Protein AF-A0A8I2ZAN4-F1 (afdb_monomer)

Nearest PDB structures (foldseek):
  6h57-assembly1_A  TM=8.002E-01  e=1.573E-12  Saccharomyces cerevisiae S288C
  7d5t-assembly1_RZ  TM=7.835E-01  e=3.368E-11  Saccharomyces cerevisiae S288C
  7d63-assembly1_RZ  TM=7.836E-01  e=3.368E-11  Saccharomyces cerevisiae S288C
  3bb9-assembly3_E  TM=3.363E-01  e=5.895E-01  Shewanella frigidimarina NCIMB 400

Structure (mm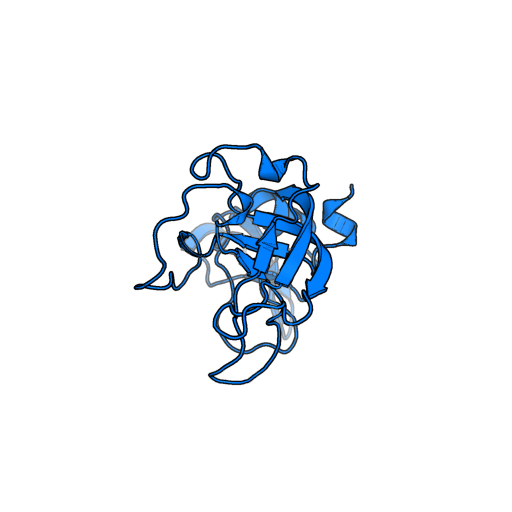CIF, N/CA/C/O backbone):
data_AF-A0A8I2ZAN4-F1
#
_entry.id   AF-A0A8I2ZAN4-F1
#
loop_
_atom_site.group_PDB
_atom_site.id
_atom_site.type_symbol
_atom_site.label_atom_id
_atom_site.label_alt_id
_atom_site.label_comp_id
_atom_site.label_asym_id
_atom_site.label_entity_id
_atom_site.label_seq_id
_atom_site.pdbx_PDB_ins_code
_atom_site.Cartn_x
_atom_site.Cartn_y
_atom_site.Cartn_z
_atom_site.occupancy
_atom_site.B_iso_or_equiv
_atom_site.auth_seq_id
_atom_site.auth_comp_id
_atom_site.auth_asym_id
_atom_site.auth_atom_id
_atom_site.pdbx_PDB_model_num
ATOM 1 N N . MET A 1 1 ? -13.310 0.632 -9.738 1.00 68.56 1 MET A N 1
ATOM 2 C CA . MET A 1 1 ? -13.210 -0.510 -8.798 1.00 68.56 1 MET A CA 1
ATOM 3 C C . MET A 1 1 ? -12.016 -1.439 -9.093 1.00 68.56 1 MET A C 1
ATOM 5 O O . MET A 1 1 ? -12.023 -2.569 -8.635 1.00 68.56 1 MET A O 1
ATOM 9 N N . VAL A 1 2 ? -10.955 -0.981 -9.779 1.00 89.69 2 VAL A N 1
ATOM 10 C CA . VAL A 1 2 ? -9.806 -1.845 -10.139 1.00 89.69 2 VAL A CA 1
ATOM 11 C C . VAL A 1 2 ? -8.934 -2.188 -8.926 1.00 89.69 2 VAL A C 1
ATOM 13 O O . VAL A 1 2 ? -8.618 -3.350 -8.717 1.00 89.69 2 VAL A O 1
ATOM 16 N N . ALA A 1 3 ? -8.624 -1.205 -8.072 1.00 93.25 3 ALA A N 1
ATOM 17 C CA . ALA A 1 3 ? -7.771 -1.407 -6.896 1.00 93.25 3 ALA A CA 1
ATOM 18 C C . ALA A 1 3 ? -8.291 -2.474 -5.911 1.00 93.25 3 ALA A C 1
ATOM 20 O O . ALA A 1 3 ? -7.498 -3.174 -5.294 1.00 93.25 3 ALA A O 1
ATOM 21 N N . ALA A 1 4 ? -9.613 -2.623 -5.781 1.00 92.19 4 ALA A N 1
ATOM 22 C CA . ALA A 1 4 ? -10.218 -3.603 -4.878 1.00 92.19 4 ALA A CA 1
ATOM 23 C C . ALA A 1 4 ? -9.920 -5.055 -5.291 1.00 92.19 4 ALA A C 1
ATOM 25 O O . ALA A 1 4 ? -9.715 -5.901 -4.430 1.00 92.19 4 ALA A O 1
ATOM 26 N N . GLY A 1 5 ? -9.878 -5.336 -6.599 1.00 94.69 5 GLY A N 1
ATOM 27 C CA . GLY A 1 5 ? -9.630 -6.685 -7.123 1.00 94.69 5 GLY A CA 1
ATOM 28 C C . GLY A 1 5 ? -8.165 -7.127 -7.068 1.00 94.69 5 GLY A C 1
ATOM 29 O O . GLY A 1 5 ? -7.884 -8.289 -7.322 1.00 94.69 5 GLY A O 1
ATOM 30 N N . PHE A 1 6 ? -7.253 -6.206 -6.748 1.00 96.12 6 PHE A N 1
ATOM 31 C CA . PHE A 1 6 ? -5.799 -6.402 -6.737 1.00 96.12 6 PHE A CA 1
ATOM 32 C C . PHE A 1 6 ? -5.187 -5.836 -5.439 1.00 96.12 6 PHE A C 1
ATOM 34 O O . PHE A 1 6 ? -4.083 -5.297 -5.437 1.00 96.12 6 PHE A O 1
ATOM 41 N N . ILE A 1 7 ? -5.933 -5.877 -4.327 1.00 95.06 7 ILE A N 1
ATOM 42 C CA . ILE A 1 7 ? -5.557 -5.226 -3.056 1.00 95.06 7 ILE A CA 1
ATOM 43 C C . ILE A 1 7 ? -4.335 -5.870 -2.373 1.00 95.06 7 ILE A C 1
ATOM 45 O O . ILE A 1 7 ? -3.684 -5.249 -1.535 1.00 95.06 7 ILE A O 1
ATOM 49 N N . ASP A 1 8 ? -3.997 -7.095 -2.761 1.00 93.19 8 ASP A N 1
ATOM 50 C CA . ASP A 1 8 ? -2.782 -7.827 -2.403 1.00 93.19 8 ASP A CA 1
ATOM 51 C C . ASP A 1 8 ? -1.577 -7.470 -3.300 1.00 93.19 8 ASP A C 1
ATOM 53 O O . ASP A 1 8 ? -0.426 -7.708 -2.930 1.00 93.19 8 ASP A O 1
ATOM 57 N N . GLN A 1 9 ? -1.823 -6.838 -4.451 1.00 96.00 9 GLN A N 1
ATOM 58 C CA . GLN A 1 9 ? -0.829 -6.446 -5.452 1.00 96.00 9 GLN A CA 1
ATOM 59 C C . GLN A 1 9 ? -0.561 -4.94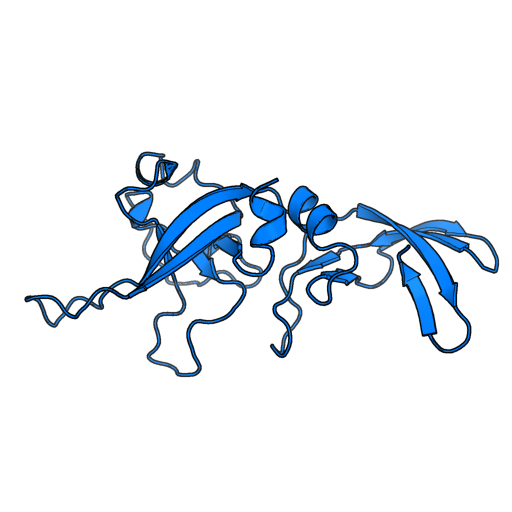1 -5.415 1.00 96.00 9 GLN A C 1
ATOM 61 O O . GLN A 1 9 ? -0.780 -4.197 -6.376 1.00 96.00 9 GLN A O 1
ATOM 66 N N . VAL A 1 10 ? -0.064 -4.490 -4.267 1.00 97.25 10 VAL A N 1
ATOM 67 C CA . VAL A 1 10 ? 0.289 -3.091 -4.010 1.00 97.25 10 VAL A CA 1
ATOM 68 C C . VAL A 1 10 ? 1.800 -2.964 -3.890 1.00 97.25 10 VAL A C 1
ATOM 70 O O . VAL A 1 10 ? 2.451 -3.819 -3.297 1.00 97.25 10 VAL A O 1
ATOM 73 N N . ALA A 1 11 ? 2.375 -1.885 -4.411 1.00 97.38 11 ALA A N 1
ATOM 74 C CA . ALA A 1 11 ? 3.764 -1.523 -4.171 1.00 97.38 11 ALA A CA 1
ATOM 75 C C . ALA A 1 11 ? 3.864 -0.100 -3.608 1.00 97.38 11 ALA A C 1
ATOM 77 O O . ALA A 1 11 ? 3.215 0.811 -4.122 1.00 97.38 11 ALA A O 1
ATOM 78 N N . ILE A 1 12 ? 4.678 0.088 -2.567 1.00 97.19 12 ILE A N 1
ATOM 79 C CA . ILE A 1 12 ? 4.987 1.397 -1.976 1.00 97.19 12 ILE A CA 1
ATOM 80 C C . ILE A 1 12 ? 6.286 1.945 -2.565 1.00 97.19 12 ILE A C 1
ATOM 82 O O . ILE A 1 12 ? 7.240 1.199 -2.784 1.00 97.19 12 ILE A O 1
ATOM 86 N N . ARG A 1 13 ? 6.364 3.250 -2.811 1.00 96.19 13 ARG A N 1
ATOM 87 C CA . ARG A 1 13 ? 7.606 3.907 -3.235 1.00 96.19 13 ARG A CA 1
ATOM 88 C C . ARG A 1 13 ? 8.679 3.710 -2.160 1.00 96.19 13 ARG A C 1
ATOM 90 O O . ARG A 1 13 ? 8.428 3.966 -0.984 1.00 96.19 13 ARG A O 1
ATOM 97 N N . ALA A 1 14 ? 9.860 3.216 -2.530 1.00 94.50 14 ALA A N 1
ATOM 98 C CA . ALA A 1 14 ? 10.827 2.721 -1.545 1.00 94.50 14 ALA A CA 1
ATOM 99 C C . ALA A 1 14 ? 11.323 3.816 -0.581 1.00 94.50 14 ALA A C 1
ATOM 101 O O . ALA A 1 14 ? 11.510 3.547 0.604 1.00 94.50 14 ALA A O 1
ATOM 102 N N . ASP A 1 15 ? 11.465 5.054 -1.061 1.00 93.12 15 ASP A N 1
ATOM 103 C CA . ASP A 1 15 ? 11.835 6.232 -0.264 1.00 93.12 15 ASP A CA 1
ATOM 104 C C . ASP A 1 15 ? 10.769 6.626 0.769 1.00 93.12 15 ASP A C 1
ATOM 106 O O . ASP A 1 15 ? 11.082 7.277 1.760 1.00 93.12 15 ASP A O 1
ATOM 110 N N . LYS A 1 16 ? 9.517 6.216 0.545 1.00 93.62 16 LYS A N 1
ATOM 111 C CA . LYS A 1 16 ? 8.378 6.447 1.440 1.00 93.62 16 LYS A CA 1
ATOM 112 C C . LYS A 1 16 ? 8.018 5.233 2.296 1.00 93.62 16 LYS A C 1
ATOM 114 O O . LYS A 1 16 ? 7.035 5.267 3.031 1.00 93.62 16 LYS A O 1
ATOM 119 N N . SER A 1 17 ? 8.780 4.149 2.188 1.00 92.12 17 SER A N 1
ATOM 120 C CA . SER A 1 17 ? 8.527 2.947 2.975 1.00 92.12 17 SER A CA 1
ATOM 121 C C . SER A 1 17 ? 8.838 3.158 4.463 1.00 92.12 17 SER A C 1
ATOM 123 O O . SER A 1 17 ? 9.557 4.092 4.810 1.00 92.12 17 SER A O 1
ATOM 125 N N . PRO A 1 18 ? 8.331 2.305 5.373 1.00 90.00 18 PRO A N 1
ATOM 126 C CA . PRO A 1 18 ? 8.586 2.454 6.812 1.00 90.00 18 PRO A CA 1
ATOM 127 C C . PRO A 1 18 ? 10.066 2.365 7.187 1.00 90.00 18 PRO A C 1
ATOM 129 O O . PRO A 1 18 ? 10.487 2.873 8.223 1.00 90.00 18 PRO A O 1
ATOM 132 N N . THR A 1 19 ? 10.850 1.688 6.353 1.00 88.94 19 THR A N 1
ATOM 133 C CA . THR A 1 19 ? 12.297 1.560 6.499 1.00 88.94 19 THR A CA 1
ATOM 134 C C . THR A 1 19 ? 12.920 1.883 5.144 1.00 88.94 19 THR A C 1
ATOM 136 O O . THR A 1 19 ? 13.212 0.963 4.374 1.00 88.94 19 THR A O 1
ATOM 139 N N . PRO A 1 20 ? 13.060 3.182 4.810 1.00 88.94 20 PRO A N 1
ATOM 140 C CA . PRO A 1 20 ? 13.623 3.593 3.537 1.00 88.94 20 PRO A CA 1
ATOM 141 C C . PRO A 1 20 ? 15.049 3.055 3.373 1.00 88.94 20 PRO A C 1
ATOM 143 O O . PRO A 1 20 ? 15.831 3.077 4.324 1.00 88.94 20 PRO A O 1
ATOM 146 N N . PRO A 1 21 ? 15.420 2.580 2.178 1.00 86.38 21 PRO A N 1
ATOM 147 C CA . PRO A 1 21 ? 16.774 2.114 1.922 1.00 86.38 21 PRO A CA 1
ATOM 148 C C . PRO A 1 21 ? 17.757 3.296 1.865 1.00 86.38 21 PRO A C 1
ATOM 150 O O . PRO A 1 21 ? 17.545 4.253 1.123 1.00 86.38 21 PRO A O 1
ATOM 153 N N . GLU A 1 22 ? 18.861 3.208 2.610 1.00 77.25 22 GLU A N 1
ATOM 154 C CA . GLU A 1 22 ? 19.817 4.318 2.779 1.00 77.25 22 GLU A CA 1
ATOM 155 C C . GLU A 1 22 ? 20.624 4.642 1.507 1.00 77.25 22 GLU A C 1
ATOM 157 O O . GLU A 1 22 ? 20.894 5.804 1.218 1.00 77.25 22 GLU A O 1
ATOM 162 N N . ASN A 1 23 ? 20.972 3.629 0.702 1.00 71.06 23 ASN A N 1
ATOM 163 C CA 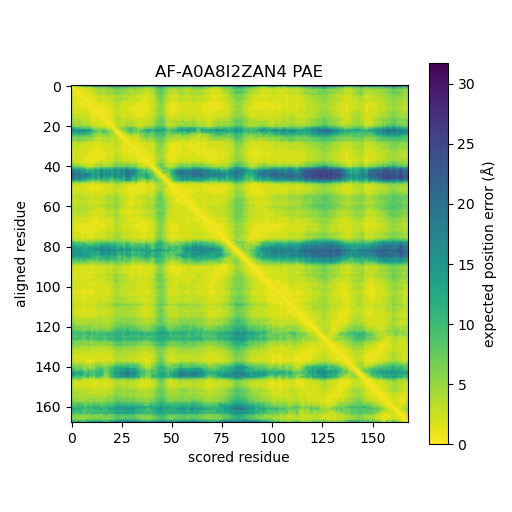. ASN A 1 23 ? 21.946 3.754 -0.395 1.00 71.06 23 ASN A CA 1
ATOM 164 C C . ASN A 1 23 ? 21.336 3.634 -1.802 1.00 71.06 23 ASN A C 1
ATOM 166 O O . ASN A 1 23 ? 21.968 3.129 -2.733 1.00 71.06 23 ASN A O 1
ATOM 170 N N . VAL A 1 24 ? 20.097 4.093 -1.998 1.00 75.62 24 VAL A N 1
ATOM 171 C CA . VAL A 1 24 ? 19.482 4.093 -3.333 1.00 75.62 24 VAL A CA 1
ATOM 172 C C . VAL A 1 24 ? 19.942 5.309 -4.131 1.00 75.62 24 VAL A C 1
ATOM 174 O O . VAL A 1 24 ? 19.660 6.457 -3.789 1.00 75.62 24 VAL A O 1
ATOM 177 N N . ARG A 1 25 ? 20.611 5.057 -5.262 1.00 82.00 25 ARG A N 1
ATOM 178 C CA . ARG A 1 25 ? 20.956 6.098 -6.237 1.00 82.00 25 ARG A CA 1
ATOM 179 C C . ARG A 1 25 ? 19.705 6.886 -6.636 1.00 82.00 25 ARG A C 1
ATOM 181 O O . ARG A 1 25 ? 18.724 6.299 -7.089 1.00 82.00 25 ARG A O 1
ATOM 188 N N . LYS A 1 26 ? 19.780 8.220 -6.565 1.00 87.25 26 LYS A N 1
ATOM 189 C CA . LYS A 1 26 ? 18.662 9.102 -6.926 1.00 87.25 26 LYS A CA 1
ATOM 190 C C . LYS A 1 26 ? 18.186 8.830 -8.368 1.00 87.25 26 LYS A C 1
ATOM 192 O O . LYS A 1 26 ? 18.985 8.964 -9.306 1.00 87.25 26 LYS A O 1
ATOM 197 N N . PRO A 1 27 ? 16.911 8.458 -8.566 1.00 91.75 27 PRO A N 1
ATOM 198 C CA . PRO A 1 27 ? 16.380 8.130 -9.881 1.00 91.75 27 PRO A CA 1
ATOM 199 C C . PRO A 1 27 ? 16.250 9.383 -10.752 1.00 91.75 27 PRO A C 1
ATOM 201 O O . PRO A 1 27 ? 15.848 10.447 -10.283 1.00 91.75 27 PRO A O 1
ATOM 204 N N . ARG A 1 28 ? 16.590 9.249 -12.040 1.00 92.88 28 ARG A N 1
ATOM 205 C CA . ARG A 1 28 ? 16.465 10.330 -13.038 1.00 92.88 28 ARG A CA 1
ATOM 206 C C . ARG A 1 28 ? 15.167 10.264 -13.843 1.00 92.88 28 ARG A C 1
ATOM 208 O O . ARG A 1 28 ? 14.781 11.256 -14.442 1.00 92.88 28 ARG A O 1
ATOM 215 N N . ARG A 1 29 ? 14.519 9.098 -13.885 1.00 95.50 29 ARG A N 1
ATOM 216 C CA . ARG A 1 29 ? 13.293 8.824 -14.648 1.00 95.50 29 ARG A CA 1
ATOM 217 C C . ARG A 1 29 ? 12.324 8.034 -13.782 1.00 95.50 29 ARG A C 1
ATOM 219 O O . ARG A 1 29 ? 12.778 7.293 -12.910 1.00 95.50 29 ARG A O 1
ATOM 226 N N . ALA A 1 30 ? 11.025 8.122 -14.062 1.00 96.25 30 ALA A N 1
ATOM 227 C CA . ALA A 1 30 ? 10.005 7.366 -13.334 1.00 96.25 30 ALA A CA 1
ATOM 228 C C . ALA A 1 30 ? 10.273 5.851 -13.329 1.00 96.25 30 ALA A C 1
ATOM 230 O O . ALA A 1 30 ? 10.206 5.204 -12.289 1.00 96.25 30 ALA A O 1
ATOM 231 N N . ILE A 1 31 ? 10.701 5.291 -14.464 1.00 95.75 31 ILE A N 1
ATOM 232 C CA . ILE A 1 31 ? 11.054 3.864 -14.590 1.00 95.75 31 ILE A CA 1
ATOM 233 C C . ILE A 1 31 ? 12.302 3.447 -13.797 1.00 95.75 31 ILE A C 1
ATOM 235 O O . ILE A 1 31 ? 12.646 2.266 -13.765 1.00 95.75 31 ILE A O 1
ATOM 239 N N . ASP A 1 32 ? 13.031 4.395 -13.216 1.00 94.12 32 ASP A N 1
ATOM 240 C CA . ASP A 1 32 ? 14.187 4.123 -12.366 1.00 94.12 32 ASP A CA 1
ATOM 241 C C . ASP A 1 32 ? 13.858 4.289 -10.876 1.00 94.12 32 ASP A C 1
ATOM 243 O O . ASP A 1 32 ? 14.697 3.944 -10.047 1.00 94.12 32 ASP A O 1
ATOM 247 N N . VAL A 1 33 ? 12.652 4.761 -10.533 1.00 95.62 33 VAL A N 1
ATOM 248 C CA . VAL A 1 33 ? 12.182 4.879 -9.148 1.00 95.62 33 VAL A CA 1
ATOM 249 C C . VAL A 1 33 ? 11.869 3.485 -8.594 1.00 95.62 33 VAL A C 1
ATOM 251 O O . VAL A 1 33 ? 11.065 2.770 -9.198 1.00 95.62 33 VAL A O 1
ATOM 254 N N . PRO A 1 34 ? 12.496 3.077 -7.476 1.00 95.31 34 PRO A N 1
ATOM 255 C CA . PRO A 1 34 ? 12.233 1.783 -6.866 1.00 95.31 34 PRO A CA 1
ATOM 256 C C . PRO A 1 34 ? 10.953 1.800 -6.032 1.00 95.31 34 PRO A C 1
ATOM 258 O O . PRO A 1 34 ? 10.687 2.738 -5.277 1.00 95.31 34 PRO A O 1
ATOM 261 N N . PHE A 1 35 ? 10.203 0.710 -6.127 1.00 96.00 35 PHE A N 1
ATOM 262 C CA . PHE A 1 35 ? 9.053 0.408 -5.287 1.00 96.00 35 PHE A CA 1
ATOM 263 C C . PHE A 1 35 ? 9.271 -0.925 -4.572 1.00 96.00 35 PHE A C 1
ATOM 265 O O . PHE A 1 35 ? 9.937 -1.818 -5.093 1.00 96.00 35 PHE A O 1
ATOM 272 N N . LEU A 1 36 ? 8.703 -1.063 -3.380 1.00 94.62 36 LEU A N 1
ATOM 273 C CA . LEU A 1 36 ? 8.669 -2.295 -2.606 1.00 94.62 36 LEU A CA 1
ATOM 274 C C . LEU A 1 36 ? 7.278 -2.923 -2.750 1.00 94.62 36 LEU A C 1
ATOM 276 O O . LEU A 1 36 ? 6.301 -2.291 -2.343 1.00 94.62 36 LEU A O 1
ATOM 280 N N . PRO A 1 37 ? 7.156 -4.128 -3.328 1.00 94.88 37 PRO A N 1
ATOM 281 C CA . PRO A 1 37 ? 5.878 -4.826 -3.392 1.00 94.88 37 PRO A CA 1
ATOM 282 C C . PRO A 1 37 ? 5.450 -5.301 -1.994 1.00 94.88 37 PRO A C 1
ATOM 284 O O . PRO A 1 37 ? 6.291 -5.601 -1.145 1.00 94.88 37 PRO A O 1
ATOM 287 N N . LEU A 1 38 ? 4.137 -5.373 -1.760 1.00 94.00 38 LEU A N 1
ATOM 288 C CA . LEU A 1 38 ? 3.544 -5.802 -0.489 1.00 94.00 38 LEU A CA 1
ATOM 289 C C . LEU A 1 38 ? 3.918 -7.253 -0.182 1.00 94.00 38 LEU A C 1
ATOM 291 O O . LEU A 1 38 ? 4.255 -7.582 0.955 1.00 94.00 38 LEU A O 1
ATOM 295 N N . VAL A 1 39 ? 3.902 -8.090 -1.221 1.00 91.06 39 VAL A N 1
ATOM 296 C CA . VAL A 1 39 ? 4.431 -9.452 -1.209 1.00 91.06 39 VAL A CA 1
ATOM 297 C C . VAL A 1 39 ? 5.881 -9.418 -1.731 1.00 91.06 39 VAL A C 1
ATOM 299 O O . VAL A 1 39 ? 6.096 -9.068 -2.894 1.00 91.06 39 VAL A O 1
ATOM 302 N N . PRO A 1 40 ? 6.894 -9.757 -0.912 1.00 87.31 40 PRO A N 1
ATOM 303 C CA . PRO A 1 40 ? 8.296 -9.824 -1.307 1.00 87.31 40 PRO A CA 1
ATOM 304 C C . PRO A 1 40 ? 8.540 -10.810 -2.452 1.00 87.31 40 PRO A C 1
ATOM 306 O O . PRO A 1 40 ? 7.934 -11.875 -2.515 1.00 87.31 40 PRO A O 1
ATOM 309 N N . LEU A 1 41 ? 9.508 -10.488 -3.313 1.00 84.31 41 LEU A N 1
ATOM 310 C CA . LEU A 1 41 ? 9.847 -11.283 -4.503 1.00 84.31 41 LEU A CA 1
ATOM 311 C C . LEU A 1 41 ? 10.560 -12.616 -4.200 1.00 84.31 41 LEU A C 1
ATOM 313 O O . LEU A 1 41 ? 10.769 -13.416 -5.108 1.00 84.31 41 LEU A O 1
ATOM 317 N N . GLY A 1 42 ? 10.969 -12.845 -2.951 1.00 73.50 42 GLY A N 1
ATOM 318 C CA . GLY A 1 42 ? 11.685 -14.042 -2.514 1.00 73.50 42 GLY A CA 1
ATOM 319 C C . GLY A 1 42 ? 12.541 -13.792 -1.273 1.00 73.50 42 GLY A C 1
ATOM 320 O O . GLY A 1 42 ? 12.672 -12.658 -0.807 1.00 73.50 42 G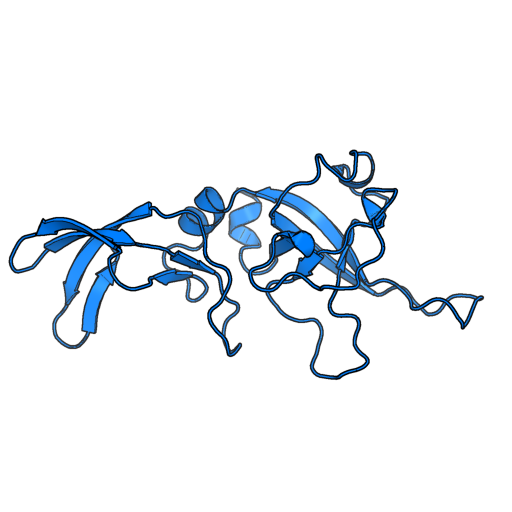LY A O 1
ATOM 321 N N . VAL A 1 43 ? 13.129 -14.864 -0.738 1.00 57.03 43 VAL A N 1
ATOM 322 C CA . VAL A 1 43 ? 13.995 -14.837 0.450 1.00 57.03 43 VAL A CA 1
ATOM 323 C C . VAL A 1 43 ? 15.442 -15.071 0.009 1.00 57.03 43 VAL A C 1
ATOM 325 O O . VAL A 1 43 ? 15.747 -16.109 -0.570 1.00 57.03 43 VAL A O 1
ATOM 328 N N . GLY A 1 44 ? 16.329 -14.102 0.245 1.00 55.31 44 GLY A N 1
ATOM 329 C CA . GLY A 1 44 ? 17.754 -14.198 -0.095 1.00 55.31 44 GLY A CA 1
ATOM 330 C C . GLY A 1 44 ? 18.441 -12.831 -0.128 1.00 55.31 44 GLY A C 1
ATOM 331 O O . GLY A 1 44 ? 17.805 -11.829 -0.452 1.00 55.31 44 GLY A O 1
ATOM 332 N N . ALA A 1 45 ? 19.728 -12.777 0.225 1.00 50.94 45 ALA A N 1
ATOM 333 C CA . ALA A 1 45 ? 20.508 -11.533 0.246 1.00 50.94 45 ALA A CA 1
ATOM 334 C C . ALA A 1 45 ? 20.744 -10.940 -1.161 1.00 50.94 45 ALA A C 1
ATOM 336 O O . ALA A 1 45 ? 20.843 -9.723 -1.287 1.00 50.94 45 ALA A O 1
ATOM 337 N N . ASP A 1 46 ? 20.744 -11.786 -2.199 1.00 51.41 46 ASP A N 1
ATOM 338 C CA . ASP A 1 46 ? 21.014 -11.413 -3.599 1.00 51.41 46 ASP A CA 1
ATOM 339 C C . ASP A 1 46 ? 19.760 -11.109 -4.437 1.00 51.41 46 ASP A C 1
ATOM 341 O O . ASP A 1 46 ? 19.855 -10.799 -5.627 1.00 51.41 46 ASP A O 1
ATOM 345 N N . VAL A 1 47 ? 18.559 -11.212 -3.858 1.00 61.38 47 VAL A N 1
ATOM 346 C CA . VAL A 1 47 ? 17.325 -10.901 -4.590 1.00 61.38 47 VAL A CA 1
ATOM 347 C C . VAL A 1 47 ? 17.087 -9.396 -4.526 1.00 61.38 47 VAL A C 1
ATOM 349 O O . VAL A 1 47 ? 16.888 -8.845 -3.443 1.00 61.38 47 VAL A O 1
ATOM 352 N N . ASP A 1 48 ? 17.079 -8.735 -5.689 1.00 71.88 48 ASP A N 1
ATOM 353 C CA . ASP A 1 48 ? 16.634 -7.344 -5.791 1.00 71.88 48 ASP A CA 1
ATOM 354 C C . ASP A 1 48 ? 15.205 -7.251 -5.242 1.00 71.88 48 ASP A C 1
ATOM 356 O O . ASP A 1 48 ? 14.277 -7.868 -5.765 1.00 71.88 48 ASP A O 1
ATOM 360 N N . LYS A 1 49 ? 15.050 -6.534 -4.127 1.00 87.25 49 LYS A N 1
ATOM 361 C CA . LYS A 1 49 ? 13.774 -6.396 -3.412 1.00 87.25 49 LYS A CA 1
ATOM 362 C C . LYS A 1 49 ? 12.854 -5.395 -4.102 1.00 87.25 49 LYS A C 1
ATOM 364 O O . LYS A 1 49 ? 11.679 -5.305 -3.745 1.00 87.25 49 LYS A O 1
ATOM 369 N N . PHE A 1 50 ? 13.389 -4.625 -5.048 1.00 92.25 50 PHE A N 1
ATOM 370 C CA . PHE A 1 50 ? 12.665 -3.558 -5.705 1.00 92.25 50 PHE A CA 1
ATOM 371 C C . PHE A 1 50 ? 11.994 -4.025 -6.993 1.00 92.25 50 PHE A C 1
ATOM 373 O O . PHE A 1 50 ? 12.513 -4.822 -7.775 1.00 92.25 50 PHE A O 1
ATOM 380 N N . VAL A 1 51 ? 10.826 -3.444 -7.239 1.00 95.19 51 VAL A N 1
ATOM 381 C CA . VAL A 1 51 ? 10.148 -3.458 -8.531 1.00 95.19 51 VAL A CA 1
ATOM 382 C C . VAL A 1 51 ? 10.144 -2.047 -9.102 1.00 95.19 51 VAL A C 1
ATOM 384 O O . VAL A 1 51 ? 10.194 -1.054 -8.377 1.00 95.19 51 VAL A O 1
ATOM 387 N N . TYR A 1 52 ? 10.083 -1.950 -10.423 1.00 96.06 52 TYR A N 1
ATOM 388 C CA . TYR A 1 52 ? 10.125 -0.677 -11.136 1.00 96.06 52 TYR A CA 1
ATOM 389 C C . TYR A 1 52 ? 8.961 -0.583 -12.112 1.00 96.06 52 TYR A C 1
ATOM 391 O O . TYR A 1 52 ? 8.521 -1.599 -12.643 1.00 96.06 52 TYR A O 1
ATOM 399 N N . LEU A 1 53 ? 8.495 0.623 -12.430 1.00 97.31 53 LEU A N 1
ATOM 400 C CA . LEU A 1 53 ? 7.469 0.793 -13.462 1.00 97.31 53 LEU A CA 1
ATOM 401 C C . LEU A 1 53 ? 7.940 0.213 -14.805 1.00 97.31 53 LEU A C 1
ATOM 403 O O . LEU A 1 53 ? 9.100 0.394 -15.207 1.00 97.31 53 LEU A O 1
ATOM 407 N N . HIS A 1 54 ? 7.043 -0.495 -15.492 1.00 96.62 54 HIS A N 1
ATOM 408 C CA . HIS A 1 54 ? 7.256 -0.886 -16.879 1.00 96.62 54 HIS A CA 1
ATOM 409 C C . HIS A 1 54 ? 7.236 0.363 -17.785 1.00 96.62 54 HIS A C 1
ATOM 411 O O . HIS A 1 54 ? 6.393 1.236 -17.574 1.00 96.62 54 HIS A O 1
ATOM 417 N N . PRO A 1 55 ? 8.115 0.474 -18.803 1.00 95.31 55 PRO A N 1
ATOM 418 C CA . PRO A 1 55 ? 8.169 1.655 -19.671 1.00 95.31 55 PRO A CA 1
ATOM 419 C C . PRO A 1 55 ? 6.886 1.972 -20.444 1.00 95.31 55 PRO A C 1
ATOM 421 O O . PRO A 1 55 ? 6.709 3.113 -20.843 1.00 95.31 55 PRO A O 1
ATOM 424 N N . SER A 1 56 ? 6.001 0.991 -20.651 1.00 94.44 56 SER A N 1
ATOM 425 C CA . SER A 1 56 ? 4.699 1.211 -21.301 1.00 94.44 56 SER A CA 1
ATOM 426 C C . SER A 1 56 ? 3.607 1.715 -20.351 1.00 94.44 56 SER A C 1
ATOM 428 O O . SER A 1 56 ? 2.477 1.922 -20.785 1.00 94.44 56 SER A O 1
ATOM 430 N N . SER A 1 57 ? 3.892 1.844 -19.051 1.00 94.69 57 SER A N 1
ATOM 431 C CA . SER A 1 57 ? 2.920 2.367 -18.092 1.00 94.69 57 SER A CA 1
ATOM 432 C C . SER A 1 57 ? 2.711 3.867 -18.320 1.00 94.69 57 SER A C 1
ATOM 434 O O . SER A 1 57 ? 3.698 4.581 -18.487 1.00 94.69 57 SER A O 1
ATOM 436 N N . PRO A 1 58 ? 1.480 4.393 -18.205 1.00 92.38 58 PRO A N 1
ATOM 437 C CA . PRO A 1 58 ? 1.252 5.839 -18.207 1.00 92.38 58 PRO A CA 1
ATOM 438 C C . PRO A 1 58 ? 2.084 6.586 -17.147 1.00 92.38 58 PRO A C 1
ATOM 440 O O . PRO A 1 58 ? 2.577 7.683 -17.401 1.00 92.38 58 PRO A O 1
ATOM 443 N N . LEU A 1 59 ? 2.333 5.955 -15.990 1.00 94.56 59 LEU A N 1
ATOM 444 C CA . LEU A 1 59 ? 3.156 6.517 -14.912 1.00 94.56 59 LEU A CA 1
ATOM 445 C C . LEU A 1 59 ? 4.644 6.643 -15.294 1.00 94.56 59 LEU A C 1
ATOM 447 O O . LEU A 1 59 ? 5.382 7.395 -14.663 1.00 94.56 59 LEU A O 1
ATOM 451 N N . ALA A 1 60 ? 5.115 5.935 -16.328 1.00 94.81 60 ALA A N 1
ATOM 452 C CA . ALA A 1 60 ? 6.512 5.966 -16.769 1.00 94.81 60 ALA A CA 1
ATOM 453 C C . ALA A 1 60 ? 6.945 7.322 -17.357 1.00 94.81 60 ALA A C 1
ATOM 455 O O . ALA A 1 60 ? 8.147 7.570 -17.488 1.00 94.81 60 ALA A O 1
ATOM 456 N N . HIS A 1 61 ? 5.982 8.180 -17.702 1.00 93.19 61 HIS A N 1
ATOM 457 C CA . HIS A 1 61 ? 6.205 9.485 -18.322 1.00 93.19 61 HIS A CA 1
ATOM 458 C C . HIS A 1 61 ? 6.121 10.661 -17.336 1.00 93.19 61 HIS A C 1
ATOM 460 O O . HIS A 1 61 ? 6.351 11.799 -17.733 1.00 93.19 61 HIS A O 1
ATOM 466 N N . MET A 1 62 ? 5.824 10.398 -16.060 1.00 94.88 62 MET A N 1
ATOM 467 C CA . MET A 1 62 ? 5.810 11.417 -15.007 1.00 94.88 62 MET A CA 1
ATOM 468 C C . MET A 1 62 ? 7.227 11.749 -14.525 1.00 94.88 62 MET A C 1
ATOM 470 O O . MET A 1 62 ? 8.171 10.969 -14.714 1.00 94.88 62 MET A O 1
ATOM 474 N N . SER A 1 63 ? 7.393 12.889 -13.849 1.00 95.44 63 SER A N 1
ATOM 475 C CA . SER A 1 63 ? 8.643 13.138 -13.130 1.00 95.44 63 SER A CA 1
ATOM 476 C C . SER A 1 63 ? 8.770 12.187 -11.924 1.00 95.44 63 SER A C 1
ATOM 478 O O . SER A 1 63 ? 7.763 11.790 -11.330 1.00 95.44 63 SER A O 1
ATOM 480 N N . PRO A 1 64 ? 9.997 11.818 -11.503 1.00 95.50 64 PRO A N 1
ATOM 481 C CA . PRO A 1 64 ? 10.194 10.981 -10.318 1.00 95.50 64 PRO A CA 1
ATOM 482 C C . PRO A 1 64 ? 9.536 11.530 -9.042 1.00 95.50 64 PRO A C 1
ATOM 484 O O . PRO A 1 64 ? 9.174 10.757 -8.159 1.00 95.50 64 PRO A O 1
ATOM 487 N N . GLN A 1 65 ? 9.408 12.854 -8.930 1.00 93.62 65 GLN A N 1
ATOM 488 C CA . GLN A 1 65 ? 8.847 13.531 -7.760 1.00 93.62 65 GLN A CA 1
ATOM 489 C C . GLN A 1 65 ? 7.323 13.384 -7.684 1.00 93.62 65 GLN A C 1
ATOM 491 O O . GLN A 1 65 ? 6.788 13.220 -6.588 1.00 93.62 65 GLN A O 1
ATOM 496 N N . GLU A 1 66 ? 6.652 13.404 -8.836 1.00 94.81 66 GLU A N 1
ATOM 497 C CA . GLU A 1 66 ? 5.191 13.327 -8.957 1.00 94.81 66 GLU A CA 1
ATOM 498 C C . GLU A 1 66 ? 4.651 11.897 -8.863 1.00 94.81 66 GLU A C 1
ATOM 500 O O . GLU A 1 66 ? 3.441 11.709 -8.764 1.00 94.81 66 GLU A O 1
ATOM 505 N N . LEU A 1 67 ? 5.521 10.880 -8.891 1.00 96.75 67 LEU A N 1
ATOM 506 C CA . LEU A 1 67 ? 5.072 9.496 -8.791 1.00 96.75 67 LEU A CA 1
ATOM 507 C C . LEU A 1 67 ? 4.303 9.236 -7.489 1.00 96.75 67 LEU A C 1
ATOM 509 O O . LEU A 1 67 ? 4.731 9.688 -6.418 1.00 96.75 67 LEU A O 1
ATOM 513 N N . PRO A 1 68 ? 3.223 8.441 -7.556 1.00 96.94 68 PRO A N 1
ATOM 514 C CA . PRO A 1 68 ? 2.389 8.156 -6.403 1.00 96.94 68 PRO A CA 1
ATOM 515 C C . PRO A 1 68 ? 3.150 7.375 -5.333 1.00 96.94 68 PRO A C 1
ATOM 517 O O . PRO A 1 68 ? 4.155 6.708 -5.586 1.00 96.94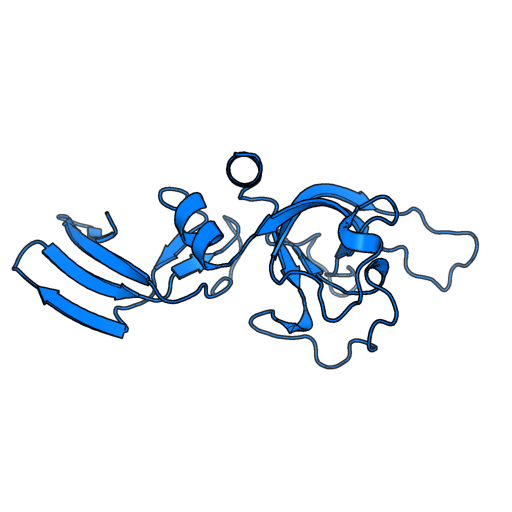 68 PRO A O 1
ATOM 520 N N . GLU A 1 69 ? 2.644 7.462 -4.108 1.00 96.81 69 GLU A N 1
ATOM 521 C CA . GLU A 1 69 ? 3.186 6.713 -2.976 1.00 96.81 69 GLU A CA 1
ATOM 522 C C . GLU A 1 69 ? 2.900 5.220 -3.080 1.00 96.81 69 GLU A C 1
ATOM 524 O O . GLU A 1 69 ? 3.798 4.422 -2.825 1.00 96.81 69 GLU A O 1
ATOM 529 N N . TYR A 1 70 ? 1.682 4.860 -3.491 1.00 98.00 70 TYR A N 1
ATOM 530 C CA . TYR A 1 70 ? 1.281 3.480 -3.712 1.00 98.00 70 TYR A CA 1
ATOM 531 C C . TYR A 1 70 ? 0.780 3.293 -5.136 1.00 98.00 70 TYR A C 1
ATOM 533 O O . TYR A 1 70 ? 0.085 4.145 -5.695 1.00 98.00 70 TYR A O 1
ATOM 541 N N . VAL A 1 71 ? 1.107 2.137 -5.696 1.00 97.81 71 VAL A N 1
ATOM 542 C CA . VAL A 1 71 ? 0.648 1.695 -7.009 1.00 97.81 71 VAL A CA 1
ATOM 543 C C . VAL A 1 71 ? 0.047 0.310 -6.862 1.00 97.81 71 VAL A C 1
ATOM 545 O O . VAL A 1 71 ? 0.663 -0.570 -6.264 1.00 97.81 71 VAL A O 1
ATOM 548 N N . VAL A 1 72 ? -1.135 0.116 -7.437 1.00 97.75 72 VAL A N 1
ATOM 549 C CA . VAL A 1 72 ? -1.705 -1.214 -7.656 1.00 97.75 72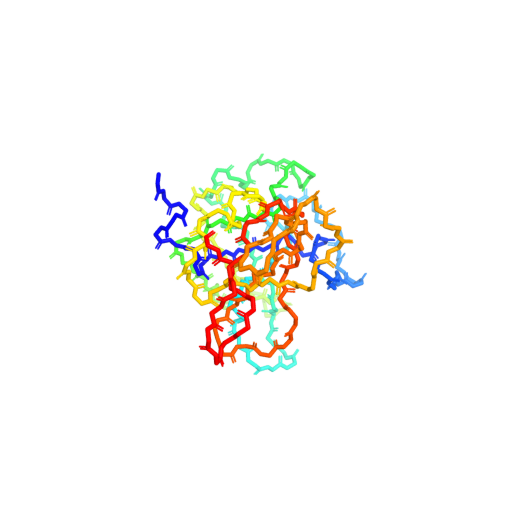 VAL A CA 1
ATOM 550 C C . VAL A 1 72 ? -1.229 -1.719 -9.012 1.00 97.75 72 VAL A C 1
ATOM 552 O O . VAL A 1 72 ? -1.284 -0.981 -10.001 1.00 97.75 72 VAL A O 1
ATOM 555 N N . TYR A 1 73 ? -0.770 -2.965 -9.078 1.00 97.69 73 TYR A N 1
ATOM 556 C CA . TYR A 1 73 ? -0.277 -3.589 -10.307 1.00 97.69 73 TYR A CA 1
ATOM 557 C C . TYR A 1 73 ? -1.041 -4.873 -10.645 1.00 97.69 73 TYR A C 1
ATOM 559 O O . TYR A 1 73 ? -1.682 -5.468 -9.788 1.00 97.69 73 TYR A O 1
ATOM 567 N N . ALA A 1 74 ? -0.985 -5.276 -11.917 1.00 96.50 74 ALA A N 1
ATOM 568 C CA . ALA A 1 74 ? -1.645 -6.489 -12.407 1.00 96.50 74 ALA A CA 1
ATOM 569 C C . ALA A 1 74 ? -0.767 -7.742 -12.302 1.00 96.50 74 ALA A C 1
ATOM 571 O O . ALA A 1 74 ? -1.268 -8.842 -12.099 1.00 96.50 74 ALA A O 1
ATOM 572 N N . TYR A 1 75 ? 0.532 -7.577 -12.563 1.00 95.56 75 TYR A N 1
ATOM 573 C CA . TYR A 1 75 ? 1.548 -8.618 -12.457 1.00 95.56 75 TYR A CA 1
ATOM 574 C C . TYR A 1 75 ? 2.951 -8.004 -12.508 1.00 95.56 75 TYR A C 1
ATOM 576 O O . TYR A 1 75 ? 3.148 -6.833 -12.868 1.00 95.56 75 TYR A O 1
ATOM 584 N N . LEU A 1 76 ? 3.938 -8.830 -12.164 1.00 95.31 76 LEU A N 1
ATOM 585 C CA . LEU A 1 76 ? 5.355 -8.512 -12.242 1.00 95.31 76 LEU A CA 1
ATOM 586 C C . LEU A 1 76 ? 6.005 -9.294 -13.382 1.00 95.31 76 LEU A C 1
ATOM 588 O O . LEU A 1 76 ? 5.788 -10.492 -13.540 1.00 95.31 76 LEU A O 1
ATOM 592 N N . GLN A 1 77 ? 6.838 -8.615 -14.157 1.00 93.62 77 GLN A N 1
ATOM 593 C CA . GLN A 1 77 ? 7.594 -9.177 -15.263 1.00 93.62 77 GLN A CA 1
ATOM 594 C C . GLN A 1 77 ? 9.084 -9.066 -14.953 1.00 93.62 77 GLN A C 1
ATOM 596 O O . GLN A 1 77 ? 9.656 -7.973 -14.935 1.00 93.62 77 GLN A O 1
ATOM 601 N N . ARG A 1 78 ? 9.733 -10.204 -14.707 1.00 88.62 78 ARG A N 1
ATOM 602 C CA . ARG A 1 78 ? 11.184 -10.255 -14.531 1.00 88.62 78 ARG A CA 1
ATOM 603 C C . ARG A 1 78 ? 11.857 -10.172 -15.898 1.00 88.62 78 ARG A C 1
ATOM 605 O O . ARG A 1 78 ? 11.568 -10.984 -16.773 1.00 88.62 78 ARG A O 1
ATOM 612 N N . ALA A 1 79 ? 12.738 -9.194 -16.089 1.00 82.12 79 ALA A N 1
ATOM 613 C CA . ALA A 1 79 ? 13.561 -9.157 -17.290 1.00 82.12 79 ALA A CA 1
ATOM 614 C C . ALA A 1 79 ? 14.541 -10.342 -17.299 1.00 82.12 79 ALA A C 1
ATOM 616 O O . ALA A 1 79 ? 15.048 -10.759 -16.255 1.00 82.12 79 ALA A O 1
ATOM 617 N N . THR A 1 80 ? 14.818 -10.883 -18.481 1.00 79.62 80 THR A N 1
ATOM 618 C CA . THR A 1 80 ? 15.910 -11.839 -18.673 1.00 79.62 80 THR A CA 1
ATOM 619 C C . THR A 1 80 ? 17.250 -11.105 -18.619 1.00 79.62 80 THR A C 1
ATOM 621 O O . THR A 1 80 ? 17.317 -9.908 -18.911 1.00 79.62 80 THR A O 1
ATOM 624 N N . GLN A 1 81 ? 18.318 -11.814 -18.239 1.00 77.00 81 GLN A N 1
ATOM 625 C CA . GLN A 1 81 ? 19.683 -11.290 -18.347 1.00 77.00 81 GLN A CA 1
ATOM 626 C C . GLN A 1 81 ? 19.926 -10.799 -19.783 1.00 77.00 81 GLN A C 1
ATOM 628 O O . GLN A 1 81 ? 19.553 -11.469 -20.749 1.00 77.00 81 GLN A O 1
ATOM 633 N N . GLY A 1 82 ? 20.460 -9.585 -19.901 1.00 71.25 82 GLY A N 1
ATOM 634 C CA . GLY A 1 82 ? 20.737 -8.960 -21.189 1.00 71.25 82 GLY A CA 1
ATOM 635 C C . GLY A 1 82 ? 22.108 -9.364 -21.725 1.00 71.25 82 GLY A C 1
ATOM 636 O O . GLY A 1 82 ? 22.802 -10.195 -21.151 1.00 71.25 82 GLY A O 1
ATOM 637 N N . VAL A 1 83 ? 22.528 -8.718 -22.814 1.00 72.50 83 VAL A N 1
ATOM 638 C CA . VAL A 1 83 ? 23.871 -8.913 -23.395 1.00 72.50 83 VAL A CA 1
ATOM 639 C C . VAL A 1 83 ? 24.979 -8.405 -22.458 1.00 72.50 83 VAL A C 1
ATOM 641 O O . VAL A 1 83 ? 26.110 -8.870 -22.528 1.00 72.50 83 VAL A O 1
ATOM 644 N N . ASP A 1 84 ? 24.656 -7.457 -21.575 1.00 76.81 84 ASP A N 1
ATOM 645 C CA . ASP A 1 84 ? 25.574 -6.874 -20.596 1.00 76.81 84 ASP A CA 1
ATOM 646 C C . ASP A 1 84 ? 25.437 -7.594 -19.240 1.00 76.81 84 ASP A C 1
ATOM 648 O O . ASP A 1 84 ? 24.487 -7.309 -18.502 1.00 76.81 84 ASP A O 1
ATOM 652 N N . PRO A 1 85 ? 26.371 -8.496 -18.881 1.00 73.06 85 PRO A N 1
ATOM 653 C CA . PRO A 1 85 ? 26.263 -9.316 -17.676 1.00 73.06 85 PRO A CA 1
ATOM 654 C C . PRO A 1 85 ? 26.396 -8.497 -16.386 1.00 73.06 85 PRO A C 1
ATOM 656 O O . PRO A 1 85 ? 26.037 -8.984 -15.315 1.00 73.06 85 PRO A O 1
ATOM 659 N N . THR A 1 86 ? 26.887 -7.254 -16.472 1.00 75.25 86 THR A N 1
ATOM 660 C CA . THR A 1 86 ? 27.073 -6.370 -15.311 1.00 75.25 86 THR A CA 1
ATOM 661 C C . THR A 1 86 ? 25.777 -5.699 -14.860 1.00 75.25 86 THR A C 1
ATOM 663 O O . THR A 1 86 ? 25.703 -5.175 -13.747 1.00 75.25 86 THR A O 1
ATOM 666 N N . LYS A 1 87 ? 24.733 -5.706 -15.700 1.00 75.38 87 LYS A N 1
ATOM 667 C CA . LYS A 1 87 ? 23.440 -5.100 -15.378 1.00 75.38 87 LYS A CA 1
ATOM 668 C C . LYS A 1 87 ? 22.477 -6.134 -14.830 1.00 75.38 87 LYS A C 1
ATOM 670 O O . LYS A 1 87 ? 21.949 -6.962 -15.567 1.00 75.38 87 LYS A O 1
ATOM 675 N N . THR A 1 88 ? 22.156 -6.001 -13.549 1.00 78.31 88 THR A N 1
ATOM 676 C CA . THR A 1 88 ? 21.092 -6.790 -12.932 1.00 78.31 88 THR A CA 1
ATOM 677 C C . THR A 1 88 ? 19.758 -6.505 -13.633 1.00 78.31 88 THR A C 1
ATOM 679 O O . THR A 1 88 ? 19.341 -5.341 -13.719 1.00 78.31 88 THR A O 1
ATOM 682 N N . PRO A 1 89 ? 19.073 -7.534 -14.161 1.00 84.19 89 PRO A N 1
ATOM 683 C CA . PRO A 1 89 ? 17.785 -7.347 -14.804 1.00 84.19 89 PRO A CA 1
ATOM 684 C C . PRO A 1 89 ? 16.743 -6.884 -13.784 1.00 84.19 89 PRO A C 1
ATOM 686 O O . PRO A 1 89 ? 16.541 -7.508 -12.745 1.00 84.19 89 PRO A O 1
ATOM 689 N N . LYS A 1 90 ? 16.058 -5.784 -14.104 1.00 89.62 90 LYS A N 1
ATOM 690 C CA . LYS A 1 90 ? 15.018 -5.203 -13.249 1.00 89.62 90 LYS A CA 1
ATOM 691 C C . LYS A 1 90 ? 13.712 -5.985 -13.368 1.00 89.62 90 LYS A C 1
ATOM 693 O O . LYS A 1 90 ? 13.249 -6.252 -14.480 1.00 89.62 90 LYS A O 1
ATOM 698 N N . THR A 1 91 ? 13.063 -6.245 -12.239 1.00 93.56 91 THR A N 1
ATOM 699 C CA . THR A 1 91 ? 11.662 -6.685 -12.214 1.00 93.56 91 THR A CA 1
ATOM 700 C C . THR A 1 91 ? 10.748 -5.487 -12.462 1.00 93.56 91 THR A C 1
ATOM 702 O O . THR A 1 91 ? 10.871 -4.446 -11.812 1.00 93.56 91 THR A O 1
ATOM 705 N N . ARG A 1 92 ? 9.849 -5.606 -13.441 1.00 95.25 92 ARG A N 1
ATOM 706 C CA . ARG A 1 92 ? 8.964 -4.529 -13.892 1.00 95.25 92 ARG A CA 1
ATOM 707 C C . ARG A 1 92 ? 7.520 -4.807 -13.505 1.00 95.25 92 ARG A C 1
ATOM 709 O O . ARG A 1 92 ? 7.019 -5.886 -13.786 1.00 95.25 92 ARG A O 1
ATOM 716 N N . MET A 1 93 ? 6.843 -3.834 -12.908 1.00 96.88 93 MET A N 1
ATOM 717 C CA . MET A 1 93 ? 5.410 -3.911 -12.631 1.00 96.88 93 MET A CA 1
ATOM 718 C C . MET A 1 93 ? 4.591 -3.279 -13.756 1.00 96.88 93 MET A C 1
ATOM 720 O O . MET A 1 93 ? 4.904 -2.181 -14.233 1.00 96.88 93 MET A O 1
ATOM 724 N N . HIS A 1 94 ? 3.514 -3.961 -14.141 1.00 97.19 94 HIS A N 1
ATOM 725 C CA . HIS A 1 94 ? 2.472 -3.414 -15.009 1.00 97.19 94 HIS A CA 1
ATOM 726 C C . HIS A 1 94 ? 1.420 -2.730 -14.139 1.00 97.19 94 HIS A C 1
ATOM 728 O O . HIS A 1 94 ? 0.509 -3.368 -13.612 1.00 97.19 94 HIS A O 1
ATOM 734 N N . ALA A 1 95 ? 1.622 -1.430 -13.922 1.00 96.81 95 ALA A N 1
ATOM 735 C CA . ALA A 1 95 ? 0.790 -0.612 -13.049 1.00 96.81 95 ALA A CA 1
ATOM 736 C C . ALA A 1 95 ? -0.618 -0.409 -13.627 1.00 96.81 95 ALA A C 1
ATOM 738 O O . ALA A 1 95 ? -0.765 -0.078 -14.804 1.00 96.81 95 ALA A O 1
ATOM 739 N N . LEU A 1 96 ? -1.628 -0.566 -12.771 1.00 96.12 96 LEU A N 1
ATOM 740 C CA . LEU A 1 96 ? -3.041 -0.378 -13.093 1.00 96.12 96 LEU A CA 1
ATOM 741 C C . LEU A 1 96 ? -3.535 1.009 -12.684 1.00 96.12 96 LEU A C 1
ATOM 743 O O . LEU A 1 96 ? -4.199 1.684 -13.463 1.00 96.12 96 LEU A O 1
ATOM 747 N N . THR A 1 97 ? -3.241 1.417 -11.449 1.00 95.88 97 THR A N 1
ATOM 748 C CA . THR A 1 97 ? -3.710 2.687 -10.883 1.00 95.88 97 THR A CA 1
ATOM 749 C C . THR A 1 97 ? -2.832 3.106 -9.714 1.00 95.88 97 THR A C 1
ATOM 751 O O . THR A 1 97 ? -2.273 2.264 -9.005 1.00 95.88 97 THR A O 1
ATOM 754 N N . ASP A 1 98 ? -2.730 4.409 -9.491 1.00 95.56 98 ASP A N 1
ATOM 755 C CA . ASP A 1 98 ? -2.280 4.964 -8.224 1.00 95.56 98 ASP A CA 1
ATOM 756 C C . ASP A 1 98 ? -3.362 4.809 -7.146 1.00 95.56 98 ASP A C 1
ATOM 758 O O . ASP A 1 98 ? -4.549 4.629 -7.440 1.00 95.56 98 ASP A O 1
ATOM 762 N N . VAL A 1 99 ? -2.942 4.829 -5.881 1.00 96.50 99 VAL A N 1
ATOM 763 C CA . VAL A 1 99 ? -3.852 4.772 -4.734 1.00 96.50 99 VAL A CA 1
ATOM 764 C C . VAL A 1 99 ? -3.241 5.491 -3.531 1.00 96.50 99 VAL A C 1
ATOM 766 O O . VAL A 1 99 ? -2.027 5.519 -3.335 1.00 96.50 99 VAL A O 1
ATOM 769 N N . THR A 1 100 ? -4.084 6.100 -2.704 1.00 96.69 100 THR A N 1
ATOM 770 C CA . THR A 1 100 ? -3.658 6.719 -1.441 1.00 96.69 100 THR A CA 1
ATOM 771 C C . THR A 1 100 ? -3.710 5.716 -0.289 1.00 96.69 100 THR A C 1
ATOM 773 O O . THR A 1 100 ? -4.520 4.787 -0.289 1.00 96.69 100 THR A O 1
ATOM 776 N N . GLY A 1 101 ? -2.918 5.940 0.764 1.00 96.50 101 GLY A N 1
ATOM 777 C CA . GLY A 1 101 ? -2.967 5.092 1.961 1.00 96.50 101 GLY A CA 1
ATOM 778 C C . GLY A 1 101 ? -4.350 5.057 2.632 1.00 96.50 101 GLY A C 1
ATOM 779 O O . GLY A 1 101 ? -4.772 4.021 3.138 1.00 96.50 101 GLY A O 1
ATOM 780 N N . GLY A 1 102 ? -5.104 6.162 2.587 1.00 96.06 102 GLY A N 1
ATOM 781 C CA . GLY A 1 102 ? -6.478 6.208 3.101 1.00 96.06 102 GLY A CA 1
ATOM 782 C C . GLY A 1 102 ? -7.443 5.332 2.295 1.00 96.06 102 GLY A C 1
ATOM 783 O O . GLY A 1 102 ? -8.259 4.616 2.877 1.00 96.06 102 GLY A O 1
ATOM 784 N N . GLN A 1 103 ? 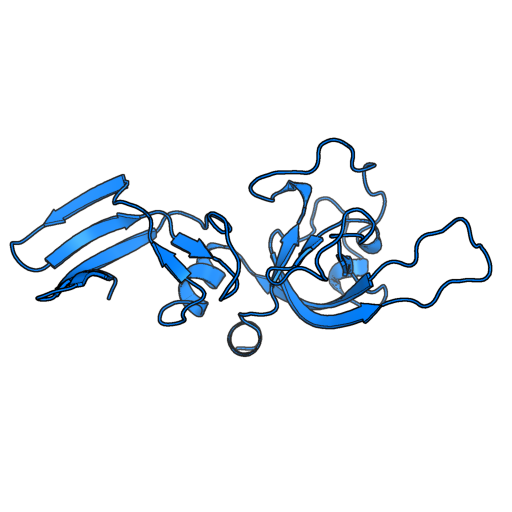-7.313 5.332 0.963 1.00 96.31 103 GLN A N 1
ATOM 785 C CA . GLN A 1 103 ? -8.077 4.431 0.096 1.00 96.31 103 GLN A CA 1
ATOM 786 C C . GLN A 1 103 ? -7.695 2.968 0.344 1.00 96.31 103 GLN A C 1
ATOM 788 O O . GLN A 1 103 ? -8.595 2.146 0.480 1.00 96.31 103 GLN A O 1
ATOM 793 N N . LEU A 1 104 ? -6.405 2.646 0.499 1.00 96.75 104 LEU A N 1
ATOM 794 C CA . LEU A 1 104 ? -5.958 1.294 0.866 1.00 96.75 104 LEU A CA 1
ATOM 795 C C . LEU A 1 104 ? -6.584 0.823 2.185 1.00 96.75 104 LEU A C 1
ATOM 797 O O . LEU A 1 104 ? -7.108 -0.285 2.251 1.00 96.75 104 LEU A O 1
ATOM 801 N N . ALA A 1 105 ? -6.622 1.680 3.210 1.00 95.94 105 ALA A N 1
ATOM 802 C CA . ALA A 1 105 ? -7.245 1.355 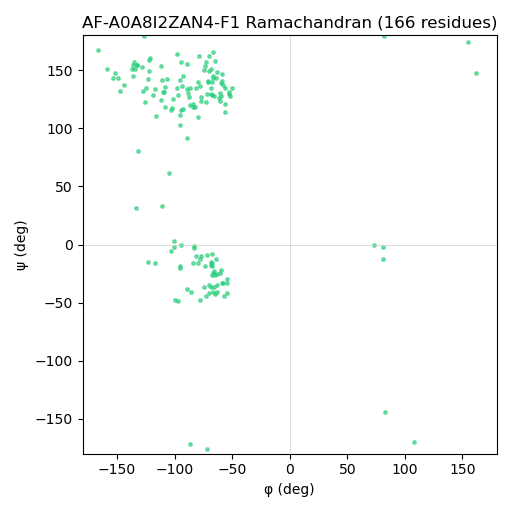4.496 1.00 95.94 105 ALA A CA 1
ATOM 803 C C . ALA A 1 105 ? -8.767 1.133 4.401 1.00 95.94 105 ALA A C 1
ATOM 805 O O . ALA A 1 105 ? -9.354 0.468 5.256 1.00 95.94 105 ALA A O 1
ATOM 806 N N . GLY A 1 106 ? -9.429 1.746 3.417 1.00 94.62 106 GLY A N 1
ATOM 807 C CA . GLY A 1 106 ? -10.840 1.510 3.118 1.00 94.62 106 GLY A CA 1
ATOM 808 C C . GLY A 1 106 ? -11.054 0.209 2.348 1.00 94.62 106 GLY A C 1
ATOM 809 O O . GLY A 1 106 ? -11.893 -0.595 2.739 1.00 94.62 106 GLY A O 1
ATOM 810 N N . LEU A 1 107 ? -10.268 -0.007 1.291 1.00 95.44 107 LEU A N 1
ATOM 811 C CA . LEU A 1 107 ? -10.373 -1.156 0.390 1.00 95.44 107 LEU A CA 1
ATOM 812 C C . LEU A 1 107 ? -9.976 -2.477 1.057 1.00 95.44 107 LEU A C 1
ATOM 814 O O . LEU A 1 107 ? -10.604 -3.495 0.799 1.00 95.44 107 LEU A O 1
ATOM 818 N N . ALA A 1 108 ? -8.972 -2.463 1.934 1.00 95.00 108 ALA A N 1
ATOM 819 C CA . ALA A 1 108 ? -8.518 -3.649 2.658 1.00 95.00 108 ALA A CA 1
ATOM 820 C C . ALA A 1 108 ? -9.358 -3.954 3.915 1.00 95.00 108 ALA A C 1
ATOM 822 O O . ALA A 1 108 ? -9.085 -4.931 4.617 1.00 95.00 108 ALA A O 1
ATOM 823 N N . LYS A 1 109 ? -10.371 -3.134 4.236 1.00 93.31 109 LYS A N 1
ATOM 824 C CA . LYS A 1 109 ? -11.236 -3.359 5.401 1.00 93.31 109 LYS A CA 1
ATOM 825 C C . LYS A 1 109 ? -11.948 -4.710 5.273 1.00 93.31 109 LYS A C 1
ATOM 827 O O . LYS A 1 109 ? -12.559 -4.998 4.252 1.00 93.31 109 LYS A O 1
ATOM 832 N N . GLY A 1 110 ? -11.892 -5.515 6.333 1.00 89.62 110 GLY A N 1
ATOM 833 C CA . GLY A 1 110 ? -12.487 -6.856 6.360 1.00 89.62 110 GLY A CA 1
ATOM 834 C C . GLY A 1 110 ? -11.628 -7.938 5.698 1.00 89.62 110 GLY A C 1
ATOM 835 O O . GLY A 1 110 ? -12.000 -9.105 5.745 1.00 89.62 110 GLY A O 1
ATOM 836 N N . THR A 1 111 ? -10.476 -7.577 5.125 1.00 92.44 111 THR A N 1
ATOM 837 C CA . THR A 1 111 ? -9.489 -8.541 4.621 1.00 92.44 111 THR A CA 1
ATOM 838 C C . THR A 1 111 ? -8.416 -8.824 5.681 1.00 92.44 111 THR A C 1
ATOM 840 O O . THR A 1 111 ? -8.155 -7.959 6.523 1.00 92.44 111 THR A O 1
ATOM 843 N N . PRO A 1 112 ? -7.722 -9.975 5.617 1.00 91.38 112 PRO A N 1
ATOM 844 C CA . PRO A 1 112 ? -6.571 -10.263 6.480 1.00 91.38 112 PRO A CA 1
ATOM 845 C C . PRO A 1 112 ? -5.373 -9.323 6.271 1.00 91.38 112 PRO A C 1
ATOM 847 O O . PRO A 1 112 ? -4.456 -9.308 7.090 1.00 91.38 112 PRO A O 1
ATOM 850 N N . LEU A 1 113 ? -5.368 -8.531 5.190 1.00 93.81 113 LEU A N 1
ATOM 851 C CA . LEU A 1 113 ? -4.264 -7.629 4.861 1.00 93.81 113 LEU A CA 1
ATOM 852 C C . LEU A 1 113 ? -4.206 -6.399 5.771 1.00 93.81 113 LEU A C 1
ATOM 854 O O . LEU A 1 113 ? -3.178 -5.722 5.823 1.00 93.81 113 LEU A O 1
ATOM 858 N N . LEU A 1 114 ? -5.303 -6.070 6.459 1.00 94.00 114 LEU A N 1
ATOM 859 C CA . LEU A 1 114 ? -5.409 -4.868 7.276 1.00 94.00 114 LEU A CA 1
ATOM 860 C C . LEU A 1 114 ? -5.501 -5.223 8.757 1.00 94.00 114 LEU A C 1
ATOM 862 O O . LEU A 1 114 ? -6.414 -5.913 9.200 1.00 94.00 114 LEU A O 1
ATOM 866 N N . THR A 1 115 ? -4.585 -4.667 9.539 1.00 92.94 115 THR A N 1
ATOM 867 C CA . THR A 1 115 ? -4.614 -4.749 11.004 1.00 92.94 115 THR A CA 1
ATOM 868 C C . THR A 1 115 ? -4.658 -3.351 11.603 1.00 92.94 115 THR A C 1
ATOM 870 O O . THR A 1 115 ? -4.329 -2.368 10.939 1.00 92.94 115 THR A O 1
ATOM 873 N N . TYR A 1 116 ? -5.086 -3.238 12.857 1.00 93.31 116 TYR A N 1
ATOM 874 C CA . TYR A 1 116 ? -5.167 -1.960 13.560 1.00 93.31 116 TYR A CA 1
ATOM 875 C C . TYR A 1 116 ? -4.229 -1.971 14.760 1.00 93.31 116 TYR A C 1
ATOM 877 O O . TYR A 1 116 ? -4.169 -2.946 15.511 1.00 93.31 116 TYR A O 1
ATOM 885 N N . GLY A 1 117 ? -3.471 -0.887 14.918 1.00 92.06 117 GLY A N 1
ATOM 886 C CA . GLY A 1 117 ? -2.658 -0.668 16.106 1.00 92.06 117 GLY A CA 1
ATOM 887 C C . GLY A 1 117 ? -3.501 -0.330 17.335 1.00 92.06 117 GLY A C 1
ATOM 888 O O . GLY A 1 117 ? -4.730 -0.282 17.296 1.00 92.06 117 GLY A O 1
ATOM 889 N N . LYS A 1 118 ? -2.819 -0.036 18.444 1.00 92.88 118 LYS A N 1
ATOM 890 C CA . LYS A 1 118 ? -3.484 0.451 19.657 1.00 92.88 118 LYS A CA 1
ATOM 891 C C . LYS A 1 118 ? -4.169 1.804 19.390 1.00 92.88 118 LYS A C 1
ATOM 893 O O . LYS A 1 118 ? -3.636 2.601 18.612 1.00 92.88 118 LYS A O 1
ATOM 898 N N . PRO A 1 119 ? -5.295 2.097 20.065 1.00 94.25 119 PRO A N 1
ATOM 899 C CA . PRO A 1 119 ? -5.896 3.425 20.050 1.00 94.25 119 PRO A CA 1
ATOM 900 C C . PRO A 1 119 ? -4.886 4.513 20.413 1.00 94.25 119 PRO A C 1
ATOM 902 O O . PRO A 1 119 ? -4.227 4.439 21.449 1.00 94.25 119 PRO A O 1
ATOM 905 N N . VAL A 1 120 ? -4.789 5.527 19.557 1.00 95.00 120 VAL A N 1
ATOM 906 C CA . VAL A 1 120 ? -3.968 6.727 19.770 1.00 95.00 120 VAL A CA 1
ATOM 907 C C . VAL A 1 120 ? -4.746 7.757 20.583 1.00 95.00 120 VAL A C 1
ATOM 909 O O . VAL A 1 120 ? -4.196 8.411 21.464 1.00 95.00 120 VAL A O 1
ATOM 912 N N . LYS A 1 121 ? -6.042 7.905 20.285 1.00 94.56 121 LYS A N 1
ATOM 913 C CA . LYS A 1 121 ? -6.941 8.838 20.967 1.00 94.56 121 LYS A CA 1
ATOM 914 C C . LYS A 1 121 ? -8.352 8.272 21.023 1.00 94.56 121 LYS A C 1
ATOM 916 O O . LYS A 1 121 ? -8.890 7.862 19.998 1.00 94.56 121 LYS A O 1
ATOM 921 N N . GLU A 1 122 ? -8.964 8.319 22.197 1.00 94.12 122 GLU A N 1
ATOM 922 C CA . GLU A 1 122 ? -10.385 8.026 22.374 1.00 94.12 122 GLU A CA 1
ATOM 923 C C . GLU A 1 122 ? -11.222 9.286 22.130 1.00 94.12 122 GLU A C 1
ATOM 925 O O . GLU A 1 122 ? -10.863 10.381 22.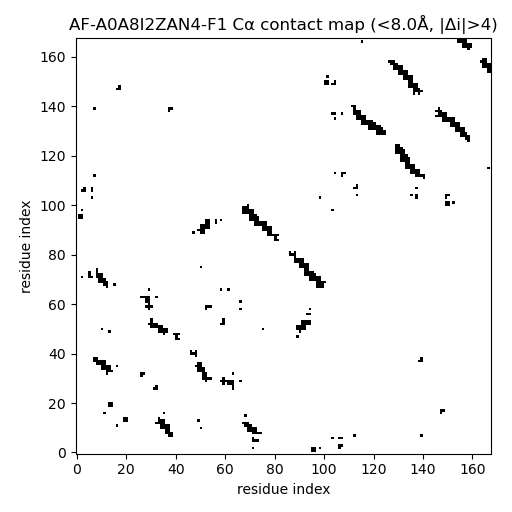566 1.00 94.12 122 GLU A O 1
ATOM 930 N N . VAL A 1 123 ? -12.307 9.141 21.368 1.00 94.31 123 VAL A N 1
ATOM 931 C CA . VAL A 1 123 ? -13.274 10.215 21.099 1.00 94.31 123 VAL A CA 1
ATOM 932 C C . VAL A 1 123 ? -14.487 10.053 22.006 1.00 94.31 123 VAL A C 1
ATOM 934 O O . VAL A 1 123 ? -14.921 11.013 22.636 1.00 94.31 123 VAL A O 1
ATOM 937 N N . ARG A 1 124 ? -15.018 8.830 22.079 1.00 92.25 124 ARG A N 1
ATOM 938 C CA . ARG A 1 124 ? -16.160 8.453 22.912 1.00 92.25 124 ARG A CA 1
ATOM 939 C C . ARG A 1 124 ? -16.063 6.972 23.249 1.00 92.25 124 ARG A C 1
ATOM 941 O O . ARG A 1 124 ? -15.719 6.182 22.376 1.00 92.25 124 ARG A O 1
ATOM 948 N N . ALA A 1 125 ? -16.452 6.581 24.456 1.00 91.50 125 ALA A N 1
ATOM 949 C CA . ALA A 1 125 ? -16.585 5.176 24.820 1.00 91.50 125 ALA A CA 1
ATOM 950 C C . ALA A 1 125 ? -17.858 4.903 25.622 1.00 91.50 125 ALA A C 1
ATOM 952 O O . ALA A 1 125 ? -18.380 5.748 26.346 1.00 91.50 125 ALA A O 1
ATOM 953 N N . THR A 1 126 ? -18.346 3.682 25.466 1.00 92.06 126 THR A N 1
ATOM 954 C CA . THR A 1 126 ? -19.367 3.023 26.277 1.00 92.06 126 THR A CA 1
ATOM 955 C C . THR A 1 126 ? -18.805 1.675 26.747 1.00 92.06 126 THR A C 1
ATOM 957 O O . THR A 1 126 ? -17.684 1.303 26.399 1.00 92.06 126 THR A O 1
ATOM 960 N N . ALA A 1 127 ? -19.576 0.905 27.519 1.00 88.56 127 ALA A N 1
ATOM 961 C CA . ALA A 1 127 ? -19.138 -0.416 27.980 1.00 88.56 127 ALA A CA 1
ATOM 962 C C . ALA A 1 127 ? -18.895 -1.425 26.835 1.00 88.56 127 ALA A C 1
ATOM 964 O O . ALA A 1 127 ? -18.116 -2.369 27.004 1.00 88.56 127 ALA A O 1
ATOM 965 N N . THR A 1 128 ? -19.561 -1.241 25.690 1.00 92.19 128 THR A N 1
ATOM 966 C CA . THR A 1 128 ? -19.594 -2.204 24.576 1.00 92.19 128 THR A CA 1
ATOM 967 C C . THR A 1 128 ? -19.107 -1.638 23.246 1.00 92.19 128 THR A C 1
ATOM 969 O O . THR A 1 128 ? -18.810 -2.414 22.341 1.00 92.19 128 THR A O 1
ATOM 972 N N . GLU A 1 129 ? -18.992 -0.320 23.113 1.00 94.69 129 GLU A N 1
ATOM 973 C CA . GLU A 1 129 ? -18.595 0.355 21.876 1.00 94.69 129 GLU A CA 1
ATOM 974 C C . GLU A 1 129 ? -17.730 1.580 22.178 1.00 94.69 129 GLU A C 1
ATOM 976 O O . GLU A 1 129 ? -18.055 2.354 23.083 1.00 94.69 129 GLU A O 1
ATOM 981 N N . ARG A 1 130 ? -16.657 1.786 21.411 1.00 94.94 130 ARG A N 1
ATOM 982 C CA . ARG A 1 130 ? -15.834 2.997 21.474 1.00 94.94 130 ARG A CA 1
ATOM 983 C C . ARG A 1 130 ? -15.473 3.517 20.091 1.00 94.94 130 ARG A C 1
ATOM 985 O O . ARG A 1 130 ? -15.232 2.753 19.166 1.00 94.94 130 ARG A O 1
ATOM 992 N N . GLU A 1 131 ? -15.398 4.832 19.978 1.00 96.81 131 GLU A N 1
ATOM 993 C CA . GLU A 1 131 ? -14.939 5.557 18.804 1.00 96.81 131 GLU A CA 1
ATOM 994 C C . GLU A 1 131 ? -13.513 6.049 19.080 1.00 96.81 131 GLU A C 1
ATOM 996 O O . GLU A 1 131 ? -13.278 6.853 19.989 1.00 96.81 131 GLU A O 1
ATOM 1001 N N . VAL A 1 132 ? -12.544 5.544 18.317 1.00 96.81 132 VAL A N 1
ATOM 1002 C CA . VAL A 1 132 ? -11.112 5.764 18.558 1.00 96.81 132 VAL A CA 1
ATOM 1003 C C . VAL A 1 132 ? -10.380 6.124 17.269 1.00 96.81 132 VAL A C 1
ATOM 1005 O O . VAL A 1 132 ? -10.758 5.721 16.170 1.00 96.81 132 VAL A O 1
ATOM 1008 N N . TRP A 1 133 ? -9.301 6.886 17.402 1.00 97.31 133 TRP A N 1
ATOM 1009 C CA . TRP A 1 133 ? -8.311 7.070 16.349 1.00 97.31 133 TRP A CA 1
ATOM 1010 C C . TRP A 1 133 ? -7.264 5.968 16.437 1.00 97.31 133 TRP A C 1
ATOM 1012 O O . TRP A 1 133 ? -6.658 5.775 17.491 1.00 97.31 133 TRP A O 1
ATOM 1022 N N . VAL A 1 134 ? -7.036 5.275 15.327 1.00 96.31 134 VAL A N 1
ATOM 1023 C CA . VAL A 1 134 ? -6.054 4.190 15.209 1.00 96.31 134 VAL A CA 1
ATOM 1024 C C . VAL A 1 134 ? -5.208 4.384 13.959 1.00 96.31 134 VAL A C 1
ATOM 1026 O O . VAL A 1 134 ? -5.651 4.986 12.976 1.00 96.31 134 VAL A O 1
ATOM 1029 N N . VAL A 1 135 ? -3.996 3.836 13.987 1.00 96.88 135 VAL A N 1
ATOM 1030 C CA . VAL A 1 135 ? -3.154 3.679 12.798 1.00 96.88 135 VAL A CA 1
ATOM 1031 C C . VAL A 1 135 ? -3.429 2.290 12.212 1.00 96.88 135 VAL A C 1
ATOM 1033 O O . VAL A 1 135 ? -3.189 1.293 12.901 1.00 96.88 135 VAL A O 1
ATOM 1036 N N . PRO A 1 136 ? -3.972 2.190 10.987 1.00 96.12 136 PRO A N 1
ATOM 1037 C CA . PRO A 1 136 ? -4.068 0.922 10.278 1.00 96.12 136 PRO A CA 1
ATOM 1038 C C . PRO A 1 136 ? -2.698 0.508 9.738 1.00 96.12 136 PRO A C 1
ATOM 1040 O O . PRO A 1 136 ? -1.891 1.361 9.377 1.00 96.12 136 PRO A O 1
ATOM 1043 N N . TYR A 1 137 ? -2.463 -0.792 9.620 1.00 95.75 137 TYR A N 1
ATOM 1044 C CA . TYR A 1 137 ? -1.250 -1.362 9.048 1.00 95.75 137 TYR A CA 1
ATOM 1045 C C . TYR A 1 137 ? -1.621 -2.322 7.924 1.00 95.75 137 TYR A C 1
ATOM 1047 O O . TYR A 1 137 ? -2.367 -3.278 8.152 1.00 95.75 137 TYR A O 1
ATOM 1055 N N . LEU A 1 138 ? -1.094 -2.069 6.725 1.00 95.56 138 LEU A N 1
ATOM 1056 C CA . LEU A 1 138 ? -1.226 -2.960 5.576 1.00 95.56 138 LEU A CA 1
ATOM 1057 C C . LEU A 1 138 ? -0.094 -3.985 5.582 1.00 95.56 138 LEU A C 1
ATOM 1059 O O . LEU A 1 138 ? 1.077 -3.620 5.704 1.00 95.56 138 LEU A O 1
ATOM 1063 N N . ARG A 1 139 ? -0.414 -5.265 5.427 1.00 92.81 139 ARG A N 1
ATOM 1064 C CA . ARG A 1 139 ? 0.578 -6.340 5.406 1.00 92.81 139 ARG A CA 1
ATOM 1065 C C . ARG A 1 139 ? 0.121 -7.482 4.512 1.00 92.81 139 ARG A C 1
ATOM 1067 O O . ARG A 1 139 ? -1.051 -7.826 4.518 1.00 92.81 139 ARG A O 1
ATOM 1074 N N . ALA A 1 140 ? 1.055 -8.103 3.802 1.00 87.62 140 ALA A N 1
ATOM 1075 C CA . ALA A 1 140 ? 0.805 -9.394 3.176 1.00 87.62 140 ALA A CA 1
ATOM 1076 C C . ALA A 1 140 ? 0.604 -10.497 4.229 1.00 87.62 140 ALA A C 1
ATOM 1078 O O . ALA A 1 140 ? 1.267 -10.528 5.271 1.00 87.62 140 ALA A O 1
ATOM 1079 N N . GLU A 1 141 ? -0.303 -11.421 3.935 1.00 81.38 141 GLU A N 1
ATOM 1080 C CA . GLU A 1 141 ? -0.576 -12.573 4.788 1.00 81.38 141 GLU A CA 1
ATOM 1081 C C . GLU A 1 141 ? 0.652 -13.494 4.894 1.00 81.38 141 GLU A C 1
ATOM 1083 O O . GLU A 1 141 ? 1.414 -13.656 3.942 1.00 81.38 141 GLU A O 1
ATOM 1088 N N . GLY A 1 142 ? 0.883 -14.075 6.075 1.00 76.62 142 GLY A N 1
ATOM 1089 C CA . GLY A 1 142 ? 2.005 -14.993 6.313 1.00 76.62 142 GLY A CA 1
ATOM 1090 C C . GLY A 1 142 ? 3.389 -14.336 6.399 1.00 76.62 142 GLY A C 1
ATOM 1091 O O . GLY A 1 142 ? 4.375 -15.029 6.645 1.00 76.62 142 GLY A O 1
ATOM 1092 N N . ILE A 1 143 ? 3.486 -13.011 6.246 1.00 75.75 143 ILE A N 1
ATOM 1093 C CA . ILE A 1 143 ? 4.760 -12.284 6.304 1.00 75.75 143 ILE A CA 1
ATOM 1094 C C . ILE A 1 143 ? 4.965 -11.689 7.700 1.00 75.75 143 ILE A C 1
ATOM 1096 O O . ILE A 1 143 ? 4.095 -11.008 8.246 1.00 75.75 143 ILE A O 1
ATOM 1100 N N . GLY A 1 144 ? 6.132 -11.950 8.296 1.00 67.44 144 GLY A N 1
ATOM 1101 C CA . GLY A 1 144 ? 6.537 -11.345 9.567 1.00 67.44 144 GLY A CA 1
ATOM 1102 C C . GLY A 1 144 ? 6.773 -9.829 9.462 1.00 67.44 144 GLY A C 1
ATOM 1103 O O . GLY A 1 144 ? 6.911 -9.275 8.375 1.00 67.44 144 GLY A O 1
ATOM 1104 N N . GLY A 1 145 ? 6.848 -9.138 10.602 1.00 72.81 145 GLY A N 1
ATOM 1105 C CA . GLY A 1 145 ? 7.081 -7.685 10.676 1.00 72.81 145 GLY A CA 1
ATOM 1106 C C . GLY A 1 145 ? 5.841 -6.901 11.102 1.00 72.81 145 GLY A C 1
ATOM 1107 O O . GLY A 1 145 ? 4.879 -7.503 11.555 1.00 72.81 145 GLY A O 1
ATOM 1108 N N . SER A 1 146 ? 5.868 -5.566 11.000 1.00 74.69 146 SER A N 1
ATOM 1109 C CA . SER A 1 146 ? 4.762 -4.689 11.441 1.00 74.69 146 SER A CA 1
ATOM 1110 C C . SER A 1 146 ? 3.791 -4.292 10.319 1.00 74.69 146 SER A C 1
ATOM 1112 O O . SER A 1 146 ? 2.644 -3.961 10.609 1.00 74.69 146 SER A O 1
ATOM 1114 N N . GLY A 1 147 ? 4.181 -4.418 9.046 1.00 89.38 147 GLY A N 1
ATOM 1115 C CA . GLY A 1 147 ? 3.418 -3.904 7.900 1.00 89.38 147 GLY A CA 1
ATOM 1116 C C . GLY A 1 147 ? 3.650 -2.408 7.652 1.00 89.38 147 GLY A C 1
ATOM 1117 O O . GLY A 1 147 ? 4.417 -1.758 8.365 1.00 89.38 147 GLY A O 1
ATOM 1118 N N . TRP A 1 148 ? 3.010 -1.861 6.623 1.00 95.19 148 TRP A N 1
ATOM 1119 C CA . TRP A 1 148 ? 3.082 -0.446 6.265 1.00 95.19 148 TRP A CA 1
ATOM 1120 C C . TRP A 1 148 ? 2.025 0.346 7.044 1.00 95.19 148 TRP A C 1
ATOM 1122 O O . TRP A 1 148 ? 0.838 0.045 6.898 1.00 95.19 148 TRP A O 1
ATOM 1132 N N . PRO A 1 149 ? 2.410 1.339 7.870 1.00 95.81 149 PRO A N 1
ATOM 1133 C CA . PRO A 1 149 ? 1.452 2.191 8.548 1.00 95.81 149 PRO A CA 1
ATOM 1134 C C . PRO A 1 149 ? 0.735 3.057 7.511 1.00 95.81 149 PRO A C 1
ATOM 1136 O O . PRO A 1 149 ? 1.362 3.715 6.683 1.00 95.81 149 PRO A O 1
ATOM 1139 N N . LEU A 1 150 ? -0.588 3.055 7.566 1.00 97.06 150 LEU A N 1
ATOM 1140 C CA . LEU A 1 150 ? -1.448 3.881 6.731 1.00 97.06 150 LEU A CA 1
ATOM 1141 C C . LEU A 1 150 ? -1.883 5.137 7.502 1.00 97.06 150 LEU A C 1
ATOM 1143 O O . LEU A 1 150 ? -1.778 5.174 8.733 1.00 97.06 150 LEU A O 1
ATOM 1147 N N . PRO A 1 151 ? -2.402 6.172 6.813 1.00 96.75 151 PRO A N 1
ATOM 1148 C CA . PRO A 1 151 ? -2.928 7.358 7.470 1.00 96.75 151 PRO A CA 1
ATOM 1149 C C . PRO A 1 151 ? -3.918 7.011 8.583 1.00 96.75 151 PRO A C 1
ATOM 1151 O O . PRO A 1 151 ? -4.810 6.173 8.415 1.00 96.75 151 PRO A O 1
ATOM 1154 N N . MET A 1 152 ? -3.746 7.677 9.725 1.00 96.00 152 MET A N 1
ATOM 1155 C CA . MET A 1 152 ? -4.592 7.490 10.896 1.00 96.00 152 MET A CA 1
ATOM 1156 C C . MET A 1 152 ? -6.055 7.740 10.526 1.00 96.00 152 MET A C 1
ATOM 1158 O O . MET A 1 152 ? -6.385 8.728 9.867 1.00 96.00 152 MET A O 1
ATOM 1162 N N . LYS A 1 153 ? -6.942 6.858 10.979 1.00 94.94 153 LYS A N 1
ATOM 1163 C CA . LYS A 1 153 ? -8.379 6.988 10.741 1.00 94.94 153 LYS A CA 1
ATOM 1164 C C . LYS A 1 153 ? -9.153 6.774 12.019 1.00 94.94 153 LYS A C 1
ATOM 1166 O O . LYS A 1 153 ? -8.716 6.078 12.936 1.00 94.94 153 LYS A O 1
ATOM 1171 N N . LYS A 1 154 ? -10.335 7.370 12.042 1.00 95.50 154 LYS A N 1
ATOM 1172 C CA . LYS A 1 154 ? -11.301 7.126 13.091 1.00 95.50 154 LYS A CA 1
ATOM 1173 C C . LYS A 1 154 ? -12.064 5.834 12.800 1.00 95.50 154 LYS A C 1
ATOM 1175 O O . LYS A 1 154 ? -12.465 5.603 11.657 1.00 95.50 154 LYS A O 1
ATOM 1180 N N . VAL A 1 155 ? -12.231 4.996 13.814 1.00 95.00 155 VAL A N 1
ATOM 1181 C CA . VAL A 1 155 ? -12.945 3.718 13.734 1.00 95.00 155 VAL A CA 1
ATOM 1182 C C . VAL A 1 155 ? -13.879 3.553 14.921 1.00 95.00 155 VAL A C 1
ATOM 1184 O O . VAL A 1 155 ? -13.675 4.158 15.974 1.00 95.00 155 VAL A O 1
ATOM 1187 N N . ILE A 1 156 ? -14.887 2.707 14.733 1.00 95.25 156 ILE A N 1
ATOM 1188 C CA . ILE A 1 156 ? -15.737 2.216 15.809 1.00 95.25 156 ILE A CA 1
ATOM 1189 C C . ILE A 1 156 ? -15.259 0.809 16.146 1.00 95.25 156 ILE A C 1
ATOM 1191 O O . ILE A 1 156 ? -15.170 -0.052 15.271 1.00 95.25 156 ILE A O 1
ATOM 1195 N N . GLU A 1 157 ? -14.945 0.585 17.413 1.00 94.12 157 GLU A N 1
ATOM 1196 C CA . GLU A 1 157 ? -14.615 -0.724 17.951 1.00 94.12 157 GLU A CA 1
ATOM 1197 C C . GLU A 1 157 ? -15.743 -1.208 18.851 1.00 94.12 157 GLU A C 1
ATOM 1199 O O . GLU A 1 157 ? -16.187 -0.487 19.748 1.00 94.12 157 GLU A O 1
ATOM 1204 N N . LYS A 1 158 ? -16.178 -2.451 18.646 1.00 94.62 158 LYS A N 1
ATOM 1205 C CA . LYS A 1 158 ? -17.129 -3.131 19.526 1.00 94.62 158 LYS A CA 1
ATOM 1206 C C . LYS A 1 158 ? -16.427 -4.191 20.349 1.00 94.62 158 LYS A C 1
ATOM 1208 O O . LYS A 1 158 ? -15.520 -4.872 19.874 1.00 94.62 158 LYS A O 1
ATOM 1213 N N . ARG A 1 159 ? -16.849 -4.323 21.601 1.00 92.25 159 ARG A N 1
ATOM 1214 C CA . ARG A 1 159 ? -16.343 -5.347 22.506 1.00 92.25 159 ARG A CA 1
ATOM 1215 C C . ARG A 1 159 ? -17.035 -6.671 22.201 1.00 92.25 159 ARG A C 1
ATOM 1217 O O . ARG A 1 159 ? -18.214 -6.839 22.497 1.00 92.25 159 ARG A O 1
ATOM 1224 N N . GLU A 1 160 ? -16.286 -7.613 21.645 1.00 91.94 160 GLU A N 1
ATOM 1225 C CA . GLU A 1 160 ? -16.728 -8.984 21.402 1.00 91.94 160 GLU A CA 1
ATOM 1226 C C . GLU A 1 160 ? -16.236 -9.917 22.516 1.00 91.94 160 GLU A C 1
ATOM 1228 O O . GLU A 1 160 ? -15.069 -9.885 22.931 1.00 91.94 160 GLU A O 1
ATOM 1233 N N . VAL A 1 161 ? -17.135 -10.774 23.006 1.00 90.19 161 VAL A N 1
ATOM 1234 C CA . VAL A 1 161 ? -16.817 -11.775 24.034 1.00 90.19 161 VAL A CA 1
ATOM 1235 C C . VAL A 1 161 ? -15.747 -12.727 23.492 1.00 90.19 161 VAL A C 1
ATOM 1237 O O . VAL A 1 161 ? -15.894 -13.291 22.413 1.00 90.19 161 VAL A O 1
ATOM 1240 N N . GLY A 1 162 ? -14.644 -12.878 24.228 1.00 89.25 162 GLY A N 1
ATOM 1241 C CA . GLY A 1 162 ? -13.525 -13.754 23.859 1.00 89.25 162 GLY A CA 1
ATOM 1242 C C . GLY A 1 162 ? -12.527 -13.181 22.841 1.00 89.25 162 GLY A C 1
ATOM 1243 O O . GLY A 1 162 ? -11.445 -13.742 22.708 1.00 89.25 162 GLY A O 1
ATOM 1244 N N . LYS A 1 163 ? -12.832 -12.062 22.167 1.00 84.75 163 LYS A N 1
ATOM 1245 C CA . LYS A 1 163 ? -11.939 -11.433 21.166 1.00 84.75 163 LYS A CA 1
ATOM 1246 C C . LYS A 1 163 ? -11.454 -10.031 21.539 1.00 84.75 163 LYS A C 1
ATOM 1248 O O . LYS A 1 163 ? -10.484 -9.548 20.966 1.00 84.75 163 LYS A O 1
ATOM 1253 N N . GLY A 1 164 ? -12.093 -9.380 22.513 1.00 89.69 164 GLY A N 1
ATOM 1254 C CA . GLY A 1 164 ? -11.734 -8.022 22.925 1.00 89.69 164 GLY A CA 1
ATOM 1255 C C . GLY A 1 164 ? -12.366 -6.959 22.025 1.00 89.69 164 GLY A C 1
ATOM 1256 O O . GLY A 1 164 ? -13.517 -7.099 21.624 1.00 89.69 164 GLY A O 1
ATOM 1257 N N . TRP A 1 165 ? -11.647 -5.867 21.762 1.00 89.94 165 TRP A N 1
ATOM 1258 C CA . TRP A 1 165 ? -12.127 -4.771 20.914 1.00 89.94 165 TRP A CA 1
ATOM 1259 C C . TRP A 1 165 ? -11.881 -5.089 19.439 1.00 89.94 165 TRP A C 1
ATOM 1261 O O . TRP A 1 165 ? -10.738 -5.292 19.036 1.00 89.94 165 TRP A O 1
ATOM 1271 N N . VAL A 1 166 ? -12.949 -5.124 18.644 1.00 90.94 166 VAL A N 1
ATOM 1272 C CA . VAL A 1 166 ? -12.912 -5.452 17.215 1.00 90.94 166 VAL A CA 1
ATOM 1273 C C . VAL A 1 166 ? -13.422 -4.261 16.415 1.00 90.94 166 VAL A C 1
ATOM 1275 O O . VAL A 1 166 ? -14.500 -3.736 16.700 1.00 90.94 166 VAL A O 1
ATOM 1278 N N . VAL A 1 167 ? -12.652 -3.834 15.412 1.00 90.69 167 VAL A N 1
ATOM 1279 C CA . VAL A 1 167 ? -13.054 -2.763 14.489 1.00 90.69 167 VAL A CA 1
ATOM 1280 C C . VAL A 1 167 ? -14.207 -3.239 13.607 1.00 90.69 167 VAL A C 1
ATOM 1282 O O . VAL A 1 167 ? -14.113 -4.296 12.986 1.00 90.69 167 VAL A O 1
ATOM 1285 N N . GLN A 1 168 ? -15.271 -2.436 13.544 1.00 84.25 168 GLN A N 1
ATOM 1286 C CA . GLN A 1 168 ? -16.467 -2.677 12.728 1.00 84.25 168 GLN A CA 1
ATOM 1287 C C . GLN A 1 168 ? -16.402 -1.968 11.376 1.00 84.25 168 GLN A C 1
ATOM 1289 O O . GLN A 1 168 ? -15.812 -0.869 11.242 1.00 84.25 168 GLN A O 1
#

Secondary structure (DSSP, 8-state):
-TGGGGTTSEEEEGGGSSS--TTPPPPSSGGG-EEEESS-S-SSTTS---EEE-TTSGGGGS-TTTS-SEEEEEEEEEPPP-S-TTSPPPEEEEEEEEE-HHHHHHHTTTSTTEEE---SEEEEE-SSEEEEEE-EEE--TT--S--EEPPPEEEEEEEETTTEEEE-

Sequence (168 aa):
MVAAGFIDQVAIRADKSPTPPENVRKPRRAIDVPFLPLVPLGVGADVDKFVYLHPSSPLAHMSPQELPEYVVYAYLQRATQGVDPTKTPKTRMHALTDVTGGQLAGLAKGTPLLTYGKPVKEVRATATEREVWVVPYLRAEGIGGSGWPLPMKKVIEKREVGKGWVVQ

Radius of gyration: 18.45 Å; Cα contacts (8 Å, |Δi|>4): 330; chains: 1; bounding box: 47×28×51 Å

Mean predicted aligned error: 5.48 Å

Foldseek 3Di:
DVCLVQLQFKWFQQCPFPDRDDDQDDDAFQQSGWTATLDFPDDDPPDDRTEGADCPAPSRHDGNVPRARMFGFDDKDFDDCDPDNVDHTHIHTHTDDHDALVVSQVSCPPPPQKDWDDFPDWDDDDPFKTKGWIWIFGHDPPDDDGHGTGPIDIFMWTQDVPPGTDTD

Solvent-accessible surface area (backbone atoms only — not comparable to full-atom values): 9829 Å² total; per-residue (Å²): 121,67,60,65,80,30,68,75,36,34,26,35,28,31,84,76,37,96,74,47,70,88,85,67,77,83,53,89,39,24,46,57,40,49,20,35,44,52,58,72,89,71,89,59,95,84,57,76,66,49,34,20,47,28,81,88,31,80,67,32,77,43,56,57,85,75,54,62,60,26,38,26,34,79,52,75,46,72,50,67,81,57,96,52,84,88,53,81,54,59,34,24,29,47,61,74,44,74,50,52,51,59,54,50,61,59,62,35,58,95,40,88,37,46,47,72,53,70,72,78,43,82,78,49,76,58,98,49,42,32,36,29,32,26,39,35,22,44,36,43,80,97,58,86,81,81,51,43,77,30,61,72,44,79,45,46,28,36,58,43,91,97,70,46,74,41,80,112

InterPro domains:
  IPR011709 DEAD-box helicase, OB fold [PF07717] (1-108)

Organism: Verticillium longisporum (NCBI:txid100787)

pLDDT: mean 90.11, std 9.4, range [50.94, 98.0]